Protein AF-A0A061NY50-F1 (afdb_monomer)

Mean predicted aligned error: 10.85 Å

Secondary structure (DSSP, 8-state):
---B-TTT--B---PPPTT-S---S--EEE-TTT--EEE---EEEEEEEETTEEEEEEEEE-TTT--EEEEEEE-HHHHHHHHHHHHHHHHHHHHHHTT-HHHHHHHHHHHHHHHHHHHHHHHHHHHH---

pLDDT: mean 80.45, std 20.04, range [31.42, 95.12]

Structure (mmCIF, N/CA/C/O backbone):
data_AF-A0A061NY50-F1
#
_entry.id   AF-A0A061NY50-F1
#
loop_
_atom_site.group_PDB
_atom_site.id
_atom_site.type_symbol
_atom_site.label_atom_id
_atom_site.label_alt_id
_atom_site.label_comp_id
_atom_site.label_asym_id
_atom_site.label_entity_id
_atom_site.label_seq_id
_atom_site.pdbx_PDB_ins_code
_atom_site.Cartn_x
_atom_site.Cartn_y
_atom_site.Cartn_z
_atom_site.occupancy
_atom_site.B_iso_or_equiv
_atom_site.auth_seq_id
_atom_site.auth_comp_id
_atom_site.auth_asym_id
_atom_site.auth_atom_id
_atom_site.pdbx_PDB_model_num
ATOM 1 N N . MET A 1 1 ? 3.694 -14.531 9.094 1.00 41.47 1 MET A N 1
ATOM 2 C CA . MET A 1 1 ? 2.488 -15.377 8.977 1.00 41.47 1 MET A CA 1
ATOM 3 C C . MET A 1 1 ? 2.518 -16.026 7.610 1.00 41.47 1 MET A C 1
ATOM 5 O O . MET A 1 1 ? 2.544 -15.299 6.626 1.00 41.47 1 MET A O 1
ATOM 9 N N . LYS A 1 2 ? 2.622 -17.355 7.564 1.00 31.42 2 LYS A N 1
ATOM 10 C CA . LYS A 1 2 ? 2.551 -18.136 6.325 1.00 31.42 2 LYS A CA 1
ATOM 11 C C . LYS A 1 2 ? 1.072 -18.379 6.023 1.00 31.42 2 LYS A C 1
ATOM 13 O O . LYS A 1 2 ? 0.339 -18.746 6.937 1.00 31.42 2 LYS A O 1
ATOM 18 N N . PHE A 1 3 ? 0.637 -18.115 4.797 1.00 42.91 3 PHE A N 1
ATOM 19 C CA . PHE A 1 3 ? -0.740 -18.338 4.362 1.00 42.91 3 PHE A CA 1
ATOM 20 C C . PHE A 1 3 ? -0.729 -19.439 3.307 1.00 42.91 3 PHE A C 1
ATOM 22 O O . PHE A 1 3 ? -0.022 -19.329 2.308 1.00 42.91 3 PHE A O 1
ATOM 29 N N . ILE A 1 4 ? -1.477 -20.505 3.579 1.00 36.91 4 ILE A N 1
ATOM 30 C CA . ILE A 1 4 ? -1.606 -21.675 2.714 1.00 36.91 4 ILE A CA 1
ATOM 31 C C . ILE A 1 4 ? -2.989 -21.604 2.078 1.00 36.91 4 ILE A C 1
ATOM 33 O O . ILE A 1 4 ? -3.984 -21.414 2.779 1.00 36.91 4 ILE A O 1
ATOM 37 N N . ASP A 1 5 ? -3.036 -21.727 0.756 1.00 42.59 5 ASP A N 1
ATOM 38 C CA . ASP A 1 5 ? -4.281 -21.732 -0.002 1.00 42.59 5 ASP A CA 1
ATOM 39 C C . ASP A 1 5 ? -5.026 -23.071 0.194 1.00 42.59 5 ASP A C 1
ATOM 41 O O . ASP A 1 5 ? -4.454 -24.131 -0.093 1.00 42.59 5 ASP A O 1
ATOM 45 N N . PRO A 1 6 ? -6.286 -23.071 0.673 1.00 46.41 6 PRO A N 1
ATOM 46 C CA . PRO A 1 6 ? -6.988 -24.299 1.047 1.00 46.41 6 PRO A CA 1
ATOM 47 C C . PRO A 1 6 ? -7.409 -25.165 -0.151 1.00 46.41 6 PRO A C 1
ATOM 49 O O . PRO A 1 6 ? -7.818 -26.304 0.056 1.00 46.41 6 PRO A O 1
ATOM 52 N N . LYS A 1 7 ? -7.307 -24.670 -1.396 1.00 45.09 7 LYS A N 1
ATOM 53 C CA . LYS A 1 7 ? -7.657 -25.439 -2.605 1.00 45.09 7 LYS A CA 1
ATOM 54 C C . LYS A 1 7 ? -6.465 -26.089 -3.303 1.00 45.09 7 LYS A C 1
ATOM 56 O O . LYS A 1 7 ? -6.662 -27.056 -4.030 1.00 45.09 7 LYS A O 1
ATOM 61 N N . SER A 1 8 ? -5.253 -25.562 -3.127 1.00 49.91 8 SER A N 1
ATOM 62 C CA . SER A 1 8 ? -4.084 -25.983 -3.919 1.00 49.91 8 SER A CA 1
ATOM 63 C C . SER A 1 8 ? -2.875 -26.427 -3.096 1.00 49.91 8 SER A C 1
ATOM 65 O O . SER A 1 8 ? -1.945 -26.995 -3.666 1.00 49.91 8 SER A O 1
ATOM 67 N N . GLY A 1 9 ? -2.858 -26.176 -1.779 1.00 38.50 9 GLY A N 1
ATOM 68 C CA . GLY A 1 9 ? -1.738 -26.540 -0.903 1.00 38.50 9 GLY A CA 1
ATOM 69 C C . GLY A 1 9 ? -0.416 -25.833 -1.233 1.00 38.50 9 GLY A C 1
ATOM 70 O O . GLY A 1 9 ? 0.618 -26.191 -0.675 1.00 38.50 9 GLY A O 1
ATOM 71 N N . LYS A 1 10 ? -0.423 -24.842 -2.135 1.00 31.88 10 LYS A N 1
ATO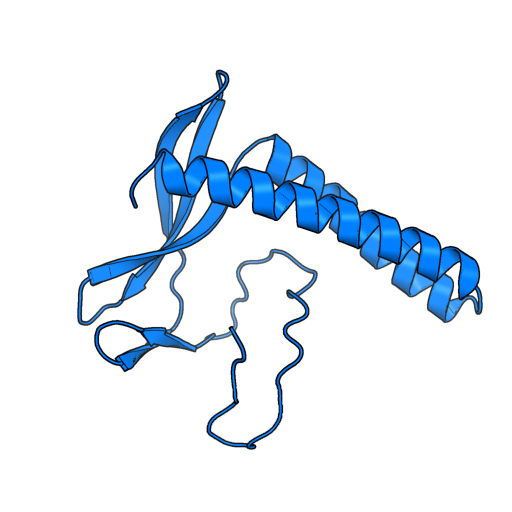M 72 C CA . LYS A 1 10 ? 0.767 -24.081 -2.532 1.00 31.88 10 LYS A CA 1
ATOM 73 C C . LYS A 1 10 ? 0.879 -22.783 -1.733 1.00 31.88 10 LYS A C 1
ATOM 75 O O . LYS A 1 10 ? -0.125 -22.143 -1.419 1.00 31.88 10 LYS A O 1
ATOM 80 N N . GLU A 1 11 ? 2.115 -22.395 -1.418 1.00 37.53 11 GLU A N 1
ATOM 81 C CA . GLU A 1 11 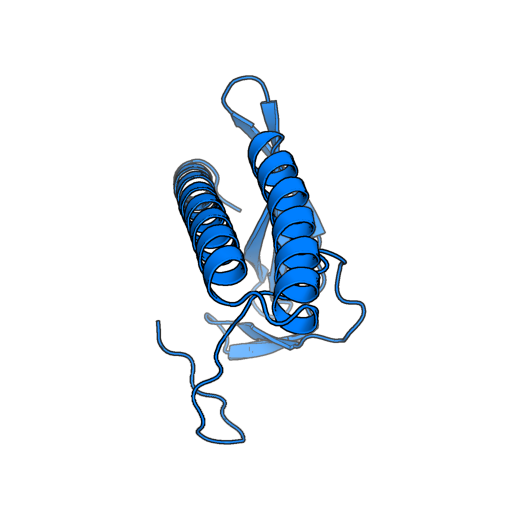? 2.428 -21.065 -0.888 1.00 37.53 11 GLU A CA 1
ATOM 82 C C . GLU A 1 11 ? 2.066 -20.005 -1.932 1.00 37.53 11 GLU A C 1
ATOM 84 O O . GLU A 1 11 ? 2.566 -20.018 -3.058 1.00 37.53 11 GLU A O 1
ATOM 89 N N . VAL A 1 12 ? 1.180 -19.087 -1.554 1.00 43.25 12 VAL A N 1
ATOM 90 C CA . VAL A 1 12 ? 0.809 -17.936 -2.380 1.00 43.25 12 VAL A CA 1
ATOM 91 C C . VAL A 1 12 ? 1.794 -16.813 -2.077 1.00 43.25 12 VAL A C 1
ATOM 93 O O . VAL A 1 12 ? 1.769 -16.228 -0.990 1.00 43.25 12 VAL A O 1
ATOM 96 N N . ASP A 1 13 ? 2.678 -16.513 -3.029 1.00 36.19 13 ASP A N 1
ATOM 97 C CA . ASP A 1 13 ? 3.529 -15.324 -2.982 1.00 36.19 13 ASP A CA 1
ATOM 98 C C . ASP A 1 13 ? 2.624 -14.090 -3.129 1.00 36.19 13 ASP A C 1
ATOM 100 O O . ASP A 1 13 ? 2.203 -13.717 -4.224 1.00 36.19 13 ASP A O 1
ATOM 104 N N . LYS A 1 14 ? 2.233 -13.493 -1.995 1.00 43.44 14 LYS A N 1
ATOM 105 C CA . LYS A 1 14 ? 1.482 -12.232 -1.964 1.00 43.44 14 LYS A CA 1
ATOM 106 C C . LYS A 1 14 ? 2.404 -11.088 -2.383 1.00 43.44 14 LYS A C 1
ATOM 108 O O . LYS A 1 14 ? 2.882 -10.322 -1.544 1.00 43.44 14 LYS A O 1
ATOM 113 N N . HIS A 1 15 ? 2.623 -10.937 -3.682 1.00 40.19 15 HIS A N 1
ATOM 114 C CA . HIS A 1 15 ? 2.942 -9.626 -4.228 1.00 40.19 15 HIS A CA 1
ATOM 115 C C . HIS A 1 15 ? 1.664 -8.772 -4.186 1.00 40.19 15 HIS A C 1
ATOM 117 O O . HIS A 1 15 ? 0.632 -9.208 -4.689 1.00 40.19 15 HIS A O 1
ATOM 123 N N . PRO A 1 16 ? 1.680 -7.591 -3.541 1.00 39.00 16 PRO A N 1
ATOM 124 C CA . PRO A 1 16 ? 0.528 -6.701 -3.556 1.00 39.00 16 PRO A CA 1
ATOM 125 C C . PRO A 1 16 ? 0.268 -6.231 -4.990 1.00 39.00 16 PRO A C 1
ATOM 127 O O . PRO A 1 16 ? 1.197 -5.797 -5.678 1.00 39.00 16 PRO A O 1
ATOM 130 N N . ASP A 1 17 ? -0.992 -6.314 -5.413 1.00 41.22 17 ASP A N 1
ATOM 131 C CA . ASP A 1 17 ? -1.460 -5.852 -6.717 1.00 41.22 17 ASP A CA 1
ATOM 132 C C . ASP A 1 17 ? -0.987 -4.405 -7.004 1.00 41.22 17 ASP A C 1
ATOM 134 O O . ASP A 1 17 ? -1.087 -3.527 -6.133 1.00 41.22 17 ASP A O 1
ATOM 138 N N . PRO A 1 18 ? -0.453 -4.123 -8.209 1.00 42.28 18 PRO A N 1
ATOM 139 C CA . PRO A 1 18 ? 0.279 -2.892 -8.526 1.00 42.28 18 PRO A CA 1
ATOM 140 C C . PRO A 1 18 ? -0.600 -1.643 -8.671 1.00 42.28 18 PRO A C 1
ATOM 142 O O . PRO A 1 18 ? -0.095 -0.519 -8.726 1.00 42.28 18 PRO A O 1
ATOM 145 N N . ASP A 1 19 ? -1.920 -1.795 -8.760 1.00 42.75 19 ASP A N 1
ATOM 146 C CA . ASP A 1 19 ? -2.757 -0.693 -9.221 1.00 42.75 19 ASP A CA 1
ATOM 147 C C . ASP A 1 19 ? -3.314 0.197 -8.126 1.00 42.75 19 ASP A C 1
ATOM 149 O O . ASP A 1 19 ? -3.650 1.351 -8.408 1.00 42.75 19 ASP A O 1
ATOM 153 N N . GLY A 1 20 ? -3.429 -0.288 -6.889 1.00 44.22 20 GLY A N 1
ATOM 154 C CA . GLY A 1 20 ? -4.062 0.498 -5.836 1.00 44.22 20 GLY A CA 1
ATOM 155 C C . GLY A 1 20 ? -5.475 0.992 -6.180 1.00 44.22 20 GLY A C 1
ATOM 156 O O . GLY A 1 20 ? -5.986 1.875 -5.489 1.00 44.22 20 GLY A O 1
ATOM 157 N N . LYS A 1 21 ? -6.067 0.447 -7.250 1.00 33.47 21 LYS A N 1
ATOM 158 C CA . LYS A 1 21 ? -7.485 0.519 -7.549 1.00 33.47 21 LYS A CA 1
ATOM 159 C C . LYS A 1 21 ? -8.196 -0.285 -6.463 1.00 33.47 21 LYS A C 1
ATOM 161 O O . LYS A 1 21 ? -7.659 -1.319 -6.064 1.00 33.47 21 LYS A O 1
ATOM 166 N N . PRO A 1 22 ? -9.390 0.127 -6.016 1.00 35.91 22 PRO A N 1
ATOM 167 C CA . PRO A 1 22 ? -10.319 -0.853 -5.488 1.00 35.91 22 PRO A CA 1
ATOM 168 C C . PRO A 1 22 ? -10.514 -1.874 -6.611 1.00 35.91 22 PRO A C 1
ATOM 170 O O . PRO A 1 22 ? -11.057 -1.559 -7.672 1.00 35.91 22 PRO A O 1
ATOM 173 N N . SER A 1 23 ? -9.929 -3.051 -6.434 1.00 38.28 23 SER A N 1
ATOM 174 C CA . SER A 1 23 ? -10.183 -4.228 -7.240 1.00 38.28 23 SER A CA 1
ATOM 175 C C . SER A 1 23 ? -11.696 -4.432 -7.228 1.00 38.28 23 SER A C 1
ATOM 177 O O . SER A 1 23 ? -12.285 -4.882 -6.255 1.00 38.28 23 SER A O 1
ATOM 179 N N . SER A 1 24 ? -12.358 -4.064 -8.325 1.00 40.41 24 SER A N 1
ATOM 180 C CA . SER A 1 24 ? -13.744 -4.449 -8.614 1.00 40.41 24 SER A CA 1
ATOM 181 C C . SER A 1 24 ? -13.811 -5.925 -9.039 1.00 40.41 24 SER A C 1
ATOM 183 O O . S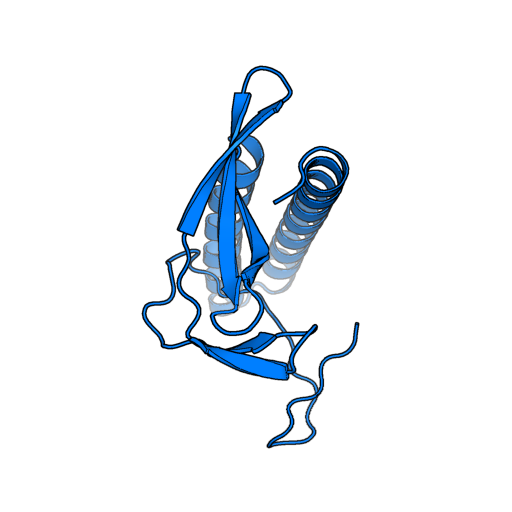ER A 1 24 ? -14.569 -6.302 -9.928 1.00 40.41 24 SER A O 1
ATOM 185 N N . SER A 1 25 ? -12.975 -6.761 -8.436 1.00 43.06 25 SER A N 1
ATOM 186 C CA . SER A 1 25 ? -13.095 -8.208 -8.422 1.00 43.06 25 SER A CA 1
ATOM 187 C C . SER A 1 25 ? -13.618 -8.555 -7.039 1.00 43.06 25 SER A C 1
ATOM 189 O O . SER A 1 25 ? -13.139 -7.988 -6.062 1.00 43.06 25 SER A O 1
ATOM 191 N N . ASN A 1 26 ? -14.616 -9.434 -6.953 1.00 59.22 26 ASN A N 1
ATOM 192 C CA . ASN A 1 26 ? -15.149 -9.959 -5.695 1.00 59.22 26 ASN A CA 1
ATOM 193 C C . ASN A 1 26 ? -14.047 -10.719 -4.932 1.00 59.22 26 ASN A C 1
ATOM 195 O O . ASN A 1 26 ? -14.032 -11.944 -4.913 1.00 59.22 26 ASN A O 1
ATOM 199 N N . GLU A 1 27 ? -13.077 -10.004 -4.365 1.00 76.69 27 GLU A N 1
ATOM 200 C CA . GLU A 1 27 ? -12.062 -10.576 -3.500 1.00 76.69 27 GLU A CA 1
ATOM 201 C C . GLU A 1 27 ? -12.769 -10.985 -2.218 1.00 76.69 27 GLU A C 1
ATOM 203 O O . GLU A 1 27 ? -13.337 -10.159 -1.501 1.00 76.69 27 GLU A O 1
ATOM 208 N N . GLU A 1 28 ? -12.794 -12.286 -1.969 1.00 87.69 28 GLU A N 1
ATOM 209 C CA . GLU A 1 28 ? -13.356 -12.854 -0.759 1.00 87.69 28 GLU A CA 1
ATOM 210 C C . GLU A 1 28 ? -12.260 -13.008 0.291 1.00 87.69 28 GLU A C 1
ATOM 212 O O . GLU A 1 28 ? -11.134 -13.419 0.005 1.00 87.69 28 GLU A O 1
ATOM 217 N N . VAL A 1 29 ? -12.594 -12.679 1.534 1.00 87.31 29 VAL A N 1
ATOM 218 C CA . VAL A 1 29 ? -11.704 -12.835 2.683 1.00 87.31 29 VAL A CA 1
ATOM 219 C C . VAL A 1 29 ? -12.399 -13.612 3.779 1.00 87.31 29 VAL A C 1
ATOM 221 O O . VAL A 1 29 ? -13.603 -13.486 3.990 1.00 87.31 29 VAL A O 1
ATOM 224 N N . THR A 1 30 ? -11.619 -14.400 4.510 1.00 90.75 30 THR A N 1
ATOM 225 C CA . THR A 1 30 ? -12.104 -15.157 5.663 1.00 90.75 30 THR A CA 1
ATOM 226 C C . THR A 1 30 ? -11.800 -14.397 6.945 1.00 90.75 30 THR A C 1
ATOM 228 O O . THR A 1 30 ? -10.655 -14.038 7.223 1.00 90.75 30 THR A O 1
ATOM 231 N N . CYS A 1 31 ? -12.838 -14.156 7.743 1.00 90.06 31 CYS A N 1
ATOM 232 C CA . CYS A 1 31 ? -12.723 -13.533 9.054 1.00 90.06 31 CYS A CA 1
ATOM 233 C C . CYS A 1 31 ? -11.897 -14.409 10.010 1.00 90.06 31 CYS A C 1
ATOM 235 O O . CYS A 1 31 ? -12.263 -15.547 10.275 1.00 90.06 31 CYS A O 1
ATOM 237 N N . ASP A 1 32 ? -10.847 -13.863 10.621 1.00 90.06 32 ASP A N 1
ATOM 238 C CA . ASP A 1 32 ? -10.025 -14.573 11.620 1.00 90.06 32 ASP A CA 1
ATOM 239 C C . ASP A 1 32 ? -10.750 -14.859 12.953 1.00 90.06 32 ASP A C 1
ATOM 241 O O . ASP A 1 32 ? -10.272 -15.655 13.754 1.00 90.06 32 ASP A O 1
ATOM 245 N N . LYS A 1 33 ? -11.885 -14.194 13.214 1.00 89.88 33 LYS A N 1
ATOM 246 C CA . LYS A 1 33 ? -12.646 -14.314 14.470 1.00 89.88 33 LYS A CA 1
ATOM 247 C C . LYS A 1 33 ? -13.804 -15.307 14.378 1.00 89.88 33 LYS A C 1
ATOM 249 O O . LYS A 1 33 ? -14.049 -16.034 15.330 1.00 89.88 33 LYS A O 1
ATOM 254 N N . CYS A 1 34 ? -14.557 -15.283 13.280 1.00 92.62 34 CYS A N 1
ATOM 255 C CA . CYS A 1 34 ? -15.764 -16.105 13.106 1.00 92.62 34 CYS A CA 1
ATOM 256 C C . CYS A 1 34 ? -15.703 -17.025 11.884 1.00 92.62 34 CYS A C 1
ATOM 258 O O . CYS A 1 34 ? -16.688 -17.687 11.579 1.00 92.62 34 CYS A O 1
ATOM 260 N N . PHE A 1 35 ? -14.576 -17.032 11.161 1.00 92.12 35 PHE A N 1
ATOM 261 C CA . PHE A 1 35 ? -14.314 -17.882 9.993 1.00 92.12 35 PHE A CA 1
ATOM 262 C C . PHE A 1 35 ? -15.318 -17.750 8.841 1.00 92.12 35 PHE A C 1
ATOM 264 O O . PHE A 1 35 ? -15.257 -18.506 7.879 1.00 92.12 35 PHE A O 1
ATOM 271 N N . THR A 1 36 ? -16.201 -16.749 8.889 1.00 92.62 36 THR A N 1
ATOM 272 C CA . THR A 1 36 ? -17.090 -16.415 7.778 1.00 92.62 36 THR A CA 1
ATOM 273 C C . THR A 1 36 ? -16.272 -15.834 6.632 1.00 92.62 36 THR A C 1
ATOM 275 O O . THR A 1 36 ? -15.483 -14.906 6.840 1.00 92.62 36 THR A O 1
ATOM 278 N N . THR A 1 37 ? -16.481 -16.366 5.433 1.00 92.81 37 THR A N 1
ATOM 279 C CA . THR A 1 37 ? -15.952 -15.816 4.184 1.00 92.81 37 THR A CA 1
ATOM 280 C C . THR A 1 37 ? -16.925 -14.780 3.635 1.00 92.81 37 THR A C 1
ATOM 282 O O . THR A 1 37 ? -18.134 -15.004 3.624 1.00 92.81 37 THR A O 1
ATOM 285 N N . PHE A 1 38 ? -16.418 -13.621 3.224 1.00 90.44 38 PHE A N 1
ATOM 286 C CA . PHE A 1 38 ? -17.236 -12.532 2.701 1.00 90.44 38 PHE A CA 1
ATOM 287 C C . PHE A 1 38 ? -16.473 -11.712 1.662 1.00 90.44 38 PHE A C 1
ATOM 289 O O . PHE A 1 38 ? -15.250 -11.593 1.725 1.00 90.44 38 PHE A O 1
ATOM 296 N N . ALA A 1 39 ? -17.207 -11.116 0.722 1.00 89.56 39 ALA A N 1
ATOM 297 C CA . ALA A 1 39 ? -16.639 -10.194 -0.254 1.00 89.56 39 ALA A 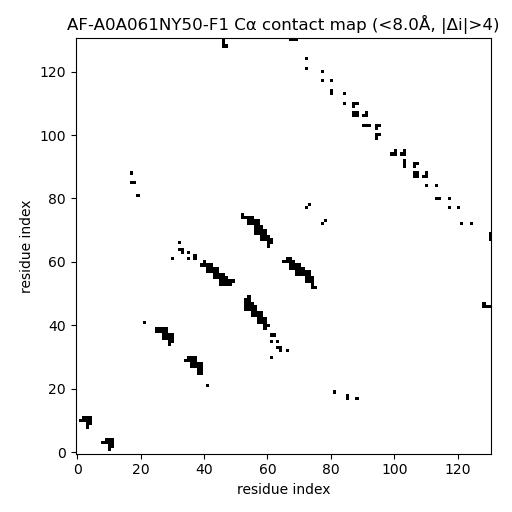CA 1
ATOM 298 C C . ALA A 1 39 ? -16.150 -8.907 0.431 1.00 89.56 39 ALA A C 1
ATOM 300 O O . ALA A 1 39 ? -16.879 -8.298 1.225 1.00 89.56 39 ALA A O 1
ATOM 301 N N . ILE A 1 40 ? -14.936 -8.467 0.099 1.00 87.06 40 ILE A N 1
ATOM 302 C CA . ILE A 1 40 ? -14.380 -7.206 0.587 1.00 87.06 40 ILE A CA 1
ATOM 303 C C . ILE A 1 40 ? -15.250 -6.053 0.082 1.00 87.06 40 ILE A C 1
ATOM 305 O O . ILE A 1 40 ? -15.370 -5.800 -1.115 1.00 87.06 40 ILE A O 1
ATOM 309 N N . ARG A 1 41 ? -15.817 -5.297 1.023 1.00 87.69 41 ARG A N 1
ATOM 310 C CA . ARG A 1 41 ? -16.435 -3.993 0.766 1.00 87.69 41 ARG A CA 1
ATOM 311 C C . ARG A 1 41 ? -15.660 -2.939 1.537 1.00 87.69 41 ARG A C 1
ATOM 313 O O . ARG A 1 41 ? -15.866 -2.772 2.739 1.00 87.69 41 ARG A O 1
ATOM 320 N N . ALA A 1 42 ? -14.734 -2.278 0.848 1.00 86.44 42 ALA A N 1
ATOM 321 C CA . ALA A 1 42 ? -13.915 -1.235 1.445 1.00 86.44 42 ALA A CA 1
ATOM 322 C C . ALA A 1 42 ? -14.782 -0.027 1.827 1.00 86.44 42 ALA A C 1
ATOM 324 O O . ALA A 1 42 ? -15.580 0.472 1.035 1.00 86.44 42 ALA A O 1
ATOM 325 N N . GLN A 1 43 ? -14.604 0.440 3.055 1.00 89.69 43 GLN A N 1
ATOM 326 C CA . GLN A 1 43 ? -15.212 1.640 3.602 1.00 89.69 43 GLN A CA 1
ATOM 327 C C . GLN A 1 43 ? -14.115 2.570 4.093 1.00 89.69 43 GLN A C 1
ATOM 329 O O . GLN A 1 43 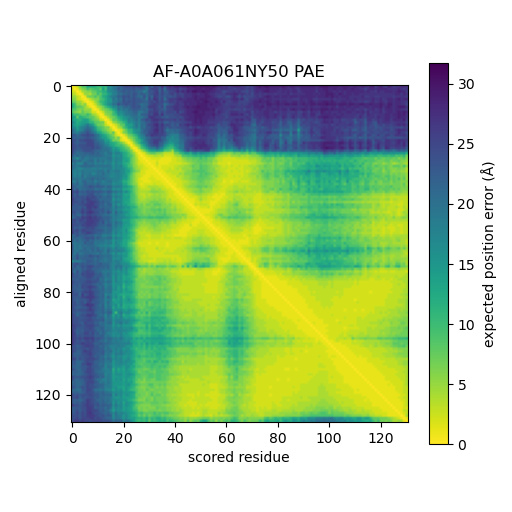? -13.092 2.112 4.595 1.00 89.69 43 GLN A O 1
ATOM 334 N N . THR A 1 44 ? -14.349 3.876 4.021 1.00 91.62 44 THR A N 1
ATOM 335 C CA . THR A 1 44 ? -13.374 4.879 4.460 1.00 91.62 44 THR A CA 1
ATOM 336 C C . THR A 1 44 ? -13.893 5.611 5.686 1.00 91.62 44 THR A C 1
ATOM 338 O O . THR A 1 44 ? -14.999 6.146 5.676 1.00 91.62 44 THR A O 1
ATOM 341 N N . LYS A 1 45 ? -13.080 5.690 6.743 1.00 90.50 45 LYS A N 1
ATOM 342 C CA . LYS A 1 45 ? -13.416 6.417 7.975 1.00 90.50 45 LYS A CA 1
ATOM 343 C C . LYS A 1 45 ? -12.286 7.349 8.389 1.00 90.50 45 LYS A C 1
ATOM 345 O O . LYS A 1 45 ? -11.109 7.008 8.292 1.00 90.50 45 LYS A O 1
ATOM 350 N N . ARG A 1 46 ? -12.645 8.538 8.879 1.00 91.38 46 ARG A N 1
ATOM 351 C CA . ARG A 1 46 ? -11.712 9.432 9.576 1.00 91.38 46 ARG A CA 1
ATOM 352 C C . ARG A 1 46 ? -11.471 8.892 10.983 1.00 91.38 46 ARG A C 1
ATOM 354 O O . ARG A 1 46 ? -12.423 8.691 11.731 1.00 91.38 46 ARG A O 1
ATOM 361 N N . VAL A 1 47 ? -10.207 8.691 11.329 1.00 91.44 47 VAL A N 1
ATOM 362 C CA . VAL A 1 47 ? -9.792 8.067 12.598 1.00 91.44 47 VAL A CA 1
ATOM 363 C C . VAL A 1 47 ? -9.156 9.064 13.565 1.00 91.44 47 VAL A C 1
ATOM 365 O O . VAL A 1 47 ? -9.217 8.858 14.771 1.00 91.44 47 VAL A O 1
ATOM 368 N N . GLY A 1 48 ? -8.608 10.181 13.073 1.00 90.62 48 GLY A N 1
ATOM 369 C CA . GLY A 1 48 ? -8.078 11.224 13.951 1.00 90.62 48 GLY A CA 1
ATOM 370 C C . GLY A 1 48 ? -7.159 12.226 13.263 1.00 90.62 48 GLY A C 1
ATOM 371 O O . GLY A 1 48 ? -7.230 12.422 12.049 1.00 90.62 48 GLY A O 1
ATOM 372 N N . MET A 1 49 ? -6.314 12.875 14.067 1.00 91.94 49 MET A N 1
ATOM 373 C CA . MET A 1 49 ? -5.252 13.788 13.634 1.00 91.94 49 MET A CA 1
ATOM 374 C C . MET A 1 49 ? -3.889 13.231 14.057 1.00 91.94 49 MET A C 1
ATOM 376 O O . MET A 1 49 ? -3.731 12.795 15.197 1.00 91.94 49 MET A O 1
ATOM 380 N N . TYR A 1 50 ? -2.892 13.275 13.175 1.00 87.06 50 TYR A N 1
ATOM 381 C CA . TYR A 1 50 ? -1.528 12.828 13.460 1.00 87.06 50 TYR A CA 1
ATOM 382 C C . TYR A 1 50 ? -0.521 13.681 12.681 1.00 87.06 50 TYR A C 1
ATOM 384 O O . TYR A 1 50 ? -0.694 13.892 11.485 1.00 87.06 50 TYR A O 1
ATOM 392 N N . LYS A 1 51 ? 0.506 14.212 13.365 1.00 86.94 51 LYS A N 1
ATOM 393 C CA . LYS A 1 51 ? 1.511 15.135 12.788 1.00 86.94 51 LYS A CA 1
ATOM 394 C C . LYS A 1 51 ? 0.893 16.302 11.985 1.00 86.94 51 LYS A C 1
ATOM 396 O O . LYS A 1 51 ? 1.392 16.677 10.932 1.00 86.94 51 LYS A O 1
ATOM 401 N N . GLY A 1 52 ? -0.215 16.862 12.479 1.00 88.38 52 GLY A N 1
ATOM 402 C CA . GLY A 1 52 ? -0.923 17.973 11.825 1.00 88.38 52 GLY A CA 1
ATOM 403 C C . GLY A 1 52 ? -1.802 17.573 10.634 1.00 88.38 52 GLY A C 1
ATOM 404 O O . GLY A 1 52 ? -2.404 18.438 10.009 1.00 88.38 52 GLY A O 1
ATOM 405 N N . GLU A 1 53 ? -1.928 16.280 10.334 1.00 90.56 53 GLU A N 1
ATOM 406 C CA . GLU A 1 53 ? -2.721 15.771 9.217 1.00 90.56 53 GLU A CA 1
ATOM 407 C C . GLU A 1 53 ? -3.970 15.013 9.691 1.00 90.56 53 GLU A C 1
ATOM 409 O O . GLU A 1 53 ? -3.934 14.290 10.689 1.00 90.56 53 GLU A O 1
ATOM 414 N N . GLN A 1 54 ? -5.073 15.140 8.941 1.00 90.88 54 GLN A N 1
ATOM 415 C CA . GLN A 1 54 ? -6.248 14.282 9.100 1.00 90.88 54 GLN A CA 1
ATOM 416 C C . GLN A 1 54 ? -5.961 12.868 8.599 1.00 90.88 54 GLN A C 1
ATOM 418 O O . GLN A 1 54 ? -5.752 12.651 7.408 1.00 90.88 54 GLN A O 1
ATOM 423 N N . ILE A 1 55 ? -6.055 11.894 9.496 1.00 92.31 55 ILE A N 1
ATOM 424 C CA . ILE A 1 55 ? -5.853 10.489 9.163 1.00 92.31 55 ILE A CA 1
ATOM 425 C C . ILE A 1 55 ? -7.189 9.857 8.808 1.00 92.31 55 ILE A C 1
ATOM 427 O O . ILE A 1 55 ? -8.176 9.962 9.551 1.00 92.31 55 ILE A O 1
ATOM 431 N N . LYS A 1 56 ? -7.205 9.180 7.663 1.00 92.31 56 LYS A N 1
ATOM 432 C CA . LYS A 1 56 ? -8.300 8.313 7.235 1.00 92.31 56 LYS A CA 1
ATOM 433 C C . LYS A 1 56 ? -7.780 6.884 7.114 1.00 92.31 56 LYS A C 1
ATOM 435 O O . LYS A 1 56 ? -6.595 6.671 6.871 1.00 92.31 56 LYS A O 1
ATOM 440 N N . ALA A 1 57 ? -8.663 5.916 7.280 1.00 90.81 57 ALA A N 1
ATOM 441 C CA . ALA A 1 57 ? -8.363 4.515 7.050 1.00 90.81 57 ALA A CA 1
ATOM 442 C C . ALA A 1 57 ? -9.443 3.906 6.161 1.00 90.81 57 ALA A C 1
ATOM 444 O O . ALA A 1 57 ? -10.633 4.156 6.375 1.00 90.81 57 ALA A O 1
ATOM 445 N N . GLU A 1 58 ? -9.017 3.120 5.179 1.00 91.19 58 GLU A N 1
ATOM 446 C CA . GLU A 1 58 ? -9.884 2.173 4.497 1.00 91.19 58 GLU A CA 1
ATOM 447 C C . GLU A 1 58 ? -9.862 0.855 5.260 1.00 91.19 58 GLU A C 1
ATOM 449 O O . GLU A 1 58 ? -8.804 0.324 5.621 1.00 91.19 58 GLU A O 1
ATOM 454 N N . TYR A 1 59 ? -11.050 0.339 5.521 1.00 90.44 59 TYR A N 1
ATOM 455 C CA . TYR A 1 59 ? -11.263 -0.887 6.260 1.00 90.44 59 TYR A CA 1
ATOM 456 C C . TYR A 1 59 ? -12.387 -1.683 5.618 1.00 90.44 59 TYR A C 1
ATOM 458 O O . TYR A 1 59 ? -13.225 -1.142 4.900 1.00 90.44 59 TYR A O 1
ATOM 466 N N . PHE A 1 60 ? -12.412 -2.974 5.895 1.00 90.44 60 PHE A N 1
ATOM 467 C CA . PHE A 1 60 ? -13.565 -3.818 5.619 1.00 90.44 60 PHE A CA 1
ATOM 468 C C . PHE A 1 60 ? -14.094 -4.377 6.936 1.00 90.44 60 PHE A C 1
ATOM 470 O O . PHE A 1 60 ? -13.353 -4.531 7.911 1.00 90.44 60 PHE A O 1
ATOM 477 N N . GLU A 1 61 ? -15.393 -4.638 6.978 1.00 91.25 61 GLU A N 1
ATOM 478 C CA . GLU A 1 61 ? -16.091 -5.108 8.170 1.00 91.25 61 GLU A CA 1
ATOM 479 C C . GLU A 1 61 ? -16.677 -6.491 7.895 1.00 91.25 61 GLU A C 1
ATOM 481 O O . GLU A 1 61 ? -17.304 -6.709 6.858 1.00 91.25 61 GLU A O 1
ATOM 486 N N . CYS A 1 62 ? -16.439 -7.437 8.804 1.00 90.12 62 CYS A N 1
ATOM 487 C CA . CYS A 1 62 ? -17.038 -8.761 8.703 1.00 90.12 62 CYS A CA 1
ATOM 488 C C . CYS A 1 62 ? -18.554 -8.663 8.946 1.00 90.12 62 CYS A C 1
ATOM 490 O O . CYS A 1 62 ? -18.944 -8.217 10.026 1.00 90.12 62 CYS A O 1
ATOM 492 N N . PRO A 1 63 ? -19.409 -9.147 8.028 1.00 92.56 63 PRO A N 1
ATOM 493 C CA . PRO A 1 63 ? -20.861 -9.032 8.168 1.00 92.56 63 PRO A CA 1
ATOM 494 C C . PRO A 1 63 ? -21.442 -9.915 9.283 1.00 92.56 63 PRO A C 1
ATOM 496 O O . PRO A 1 63 ? -22.565 -9.688 9.713 1.00 92.56 63 PRO A O 1
ATOM 499 N N . SER A 1 64 ? -20.700 -10.927 9.748 1.00 92.56 64 SER A N 1
ATOM 500 C CA . SER A 1 64 ? -21.160 -11.841 10.801 1.00 92.56 64 SER A CA 1
ATOM 501 C C . SER A 1 64 ? -20.816 -11.338 12.207 1.00 92.56 64 SER A C 1
ATOM 503 O O . SER A 1 64 ? -21.670 -11.316 13.087 1.00 92.56 64 SER A O 1
ATOM 505 N N . CYS A 1 65 ? -19.568 -10.911 12.439 1.00 91.75 65 CYS A N 1
ATOM 506 C CA . CYS A 1 65 ? -19.088 -10.552 13.781 1.00 91.75 65 CYS A CA 1
ATOM 507 C C . CYS A 1 65 ? -18.763 -9.063 13.963 1.00 91.75 65 CYS A C 1
ATOM 509 O O . CYS A 1 65 ? -18.246 -8.685 15.018 1.00 91.75 65 CYS A O 1
ATOM 511 N N . MET A 1 66 ? -19.008 -8.243 12.933 1.00 90.88 66 MET A N 1
ATOM 512 C CA . MET A 1 66 ? -18.798 -6.788 12.897 1.00 90.88 66 MET A CA 1
ATOM 513 C C . MET A 1 66 ? -17.358 -6.338 13.193 1.00 90.88 66 MET A C 1
ATOM 515 O O . MET A 1 66 ? -17.095 -5.165 13.454 1.00 90.88 66 MET A O 1
ATOM 519 N N . LYS A 1 67 ? -16.386 -7.262 13.159 1.00 88.31 67 LYS A N 1
ATOM 520 C CA . LYS A 1 67 ? -14.969 -6.928 13.337 1.00 88.31 67 LYS A CA 1
ATOM 521 C C . LYS A 1 67 ? -14.472 -6.158 12.116 1.00 88.31 67 LYS A C 1
ATOM 523 O O . LYS A 1 67 ? -14.665 -6.599 10.981 1.00 88.31 67 LYS A O 1
ATOM 528 N N . ARG A 1 68 ? -13.798 -5.037 12.369 1.00 89.00 68 ARG A N 1
ATOM 529 C CA . ARG A 1 68 ? -13.179 -4.189 11.348 1.00 89.00 68 ARG A CA 1
ATOM 530 C C . ARG A 1 68 ? -11.721 -4.555 11.143 1.00 89.00 68 ARG A C 1
ATOM 532 O O . ARG A 1 68 ? -10.990 -4.818 12.097 1.00 89.00 68 ARG A O 1
ATOM 539 N N . TYR A 1 69 ? -11.298 -4.521 9.889 1.00 83.25 69 TYR A N 1
ATOM 540 C CA . TYR A 1 69 ? -9.935 -4.815 9.480 1.00 83.25 69 TYR A CA 1
ATOM 541 C C . TYR A 1 69 ? -9.377 -3.625 8.701 1.00 83.25 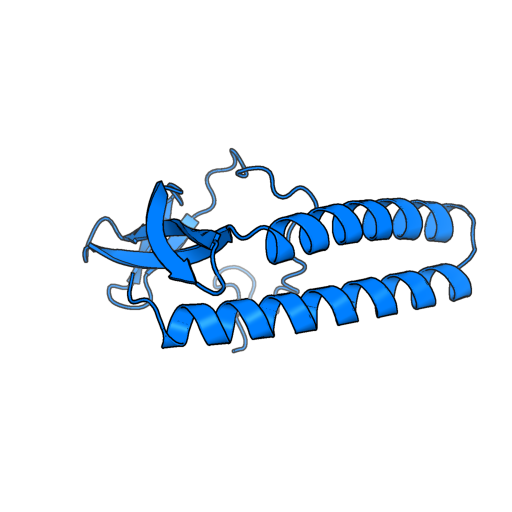69 TYR A C 1
ATOM 543 O O . TYR A 1 69 ? -9.856 -3.365 7.594 1.00 83.25 69 TYR A O 1
ATOM 551 N N . PRO A 1 70 ? -8.380 -2.892 9.239 1.00 78.62 70 PRO A N 1
ATOM 552 C CA . PRO A 1 70 ? -7.645 -1.912 8.450 1.00 78.62 70 PRO A CA 1
ATOM 553 C C . PRO A 1 70 ? -6.992 -2.598 7.256 1.00 78.62 70 PRO A C 1
ATOM 555 O O . PRO A 1 70 ? -6.196 -3.521 7.440 1.00 78.62 70 PRO A O 1
ATOM 558 N N . TYR A 1 71 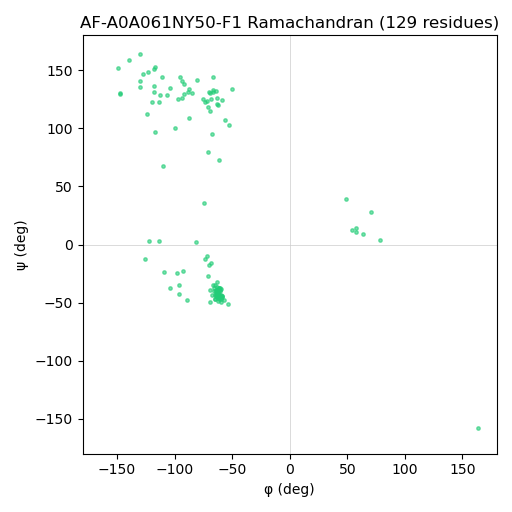? -7.279 -2.101 6.058 1.00 77.94 71 TYR A N 1
ATOM 559 C CA . TYR A 1 71 ? -6.587 -2.511 4.841 1.00 77.94 71 TYR A CA 1
ATOM 560 C C . TYR A 1 71 ? -5.584 -1.451 4.377 1.00 77.94 71 TYR A C 1
ATOM 562 O O . TYR A 1 71 ? -4.489 -1.783 3.928 1.00 77.94 71 TYR A O 1
ATOM 570 N N . LEU A 1 72 ? -5.920 -0.167 4.529 1.00 85.12 72 LEU A N 1
ATOM 571 C CA . LEU A 1 72 ? -5.083 0.925 4.042 1.00 85.12 72 LEU A CA 1
ATOM 572 C C . LEU A 1 72 ? -5.193 2.152 4.950 1.00 85.12 72 LEU A C 1
ATOM 574 O O . LEU A 1 72 ? -6.287 2.634 5.225 1.00 85.12 72 LEU A O 1
ATOM 578 N N . TRP A 1 73 ? -4.057 2.713 5.361 1.00 88.50 73 TRP A N 1
ATOM 579 C CA . TRP A 1 73 ? -4.024 4.023 6.016 1.00 88.50 73 TRP A CA 1
ATOM 580 C C . TRP A 1 73 ? -3.779 5.104 4.971 1.00 88.50 73 TRP A C 1
ATOM 582 O O . TRP A 1 73 ? -2.823 5.034 4.202 1.00 88.50 73 TRP A O 1
ATOM 592 N N . LEU A 1 74 ? -4.652 6.105 4.938 1.00 88.44 74 LEU A N 1
ATOM 593 C CA . LEU A 1 74 ? -4.613 7.209 3.991 1.00 88.44 74 LEU A CA 1
ATOM 594 C C . LEU A 1 74 ? -3.984 8.426 4.667 1.00 88.44 74 LEU A C 1
ATOM 596 O O . LEU A 1 74 ? -4.638 9.146 5.425 1.00 88.44 74 LEU A O 1
ATOM 600 N N . THR A 1 75 ? -2.705 8.634 4.366 1.00 91.19 75 THR A N 1
ATOM 601 C CA . THR A 1 75 ? -1.904 9.794 4.777 1.00 91.19 75 THR A CA 1
ATOM 602 C C . THR A 1 75 ? -1.177 10.392 3.573 1.00 91.19 75 THR A C 1
ATOM 604 O O . THR A 1 75 ? -1.009 9.741 2.538 1.00 91.19 75 THR A O 1
ATOM 607 N N . ASN A 1 76 ? -0.682 11.621 3.685 1.00 90.44 76 ASN A N 1
ATOM 608 C CA . ASN A 1 76 ? 0.096 12.269 2.638 1.00 90.44 76 ASN A CA 1
ATOM 609 C C . ASN A 1 76 ? 1.358 11.469 2.320 1.00 90.44 76 ASN A C 1
ATOM 611 O O . ASN A 1 76 ? 1.752 11.368 1.157 1.00 90.44 76 ASN A O 1
ATOM 615 N N . GLU A 1 77 ? 1.992 10.903 3.344 1.00 90.62 77 GLU A N 1
ATOM 616 C CA . GLU A 1 77 ? 3.208 10.113 3.198 1.00 90.62 77 GLU A CA 1
ATOM 617 C C . GLU A 1 77 ? 2.939 8.778 2.499 1.00 90.62 77 GLU A C 1
ATOM 619 O O . GLU A 1 77 ? 3.589 8.472 1.499 1.00 90.62 77 GLU A O 1
ATOM 624 N N . THR A 1 78 ? 1.930 8.024 2.943 1.00 89.25 78 THR A N 1
ATOM 625 C CA . THR A 1 78 ? 1.531 6.764 2.292 1.00 89.25 78 THR A CA 1
ATOM 626 C C . THR A 1 78 ? 1.071 7.000 0.853 1.00 89.25 78 THR A C 1
ATOM 628 O O . THR A 1 78 ? 1.446 6.240 -0.040 1.00 89.25 78 THR A O 1
ATOM 631 N N . ARG A 1 79 ? 0.360 8.103 0.576 1.00 89.62 79 ARG A N 1
ATOM 632 C CA . ARG A 1 79 ? 0.001 8.521 -0.788 1.00 89.62 79 ARG A CA 1
ATOM 633 C C . ARG A 1 79 ? 1.236 8.765 -1.660 1.00 89.62 79 ARG A C 1
ATOM 635 O O . ARG A 1 79 ? 1.293 8.266 -2.782 1.00 89.62 79 ARG A O 1
ATOM 642 N N . LYS A 1 80 ? 2.233 9.501 -1.153 1.00 92.50 80 LYS A N 1
ATOM 643 C CA . LYS A 1 80 ? 3.496 9.761 -1.869 1.00 92.50 80 LYS A CA 1
ATOM 644 C C . LYS A 1 80 ? 4.273 8.469 -2.131 1.00 92.50 80 LYS A C 1
ATOM 646 O O . LYS A 1 80 ? 4.768 8.279 -3.237 1.00 92.50 80 LYS A O 1
ATOM 651 N N . LEU A 1 81 ? 4.362 7.579 -1.141 1.00 92.31 81 LEU A N 1
ATOM 652 C CA . LEU A 1 81 ? 5.041 6.287 -1.283 1.00 92.31 81 LEU A CA 1
ATOM 653 C C . LEU A 1 81 ? 4.365 5.406 -2.338 1.00 92.31 81 LEU A C 1
ATOM 655 O O . LEU A 1 81 ? 5.055 4.831 -3.173 1.00 92.31 81 LEU A O 1
ATOM 659 N N . ARG A 1 82 ? 3.027 5.350 -2.361 1.00 90.31 82 ARG A N 1
ATOM 660 C CA . ARG A 1 82 ? 2.275 4.600 -3.382 1.00 90.31 82 ARG A CA 1
ATOM 661 C C . ARG A 1 82 ? 2.508 5.145 -4.789 1.00 90.31 82 ARG A C 1
ATOM 663 O O . ARG A 1 82 ? 2.739 4.358 -5.701 1.00 90.31 82 ARG A O 1
ATOM 670 N N . ALA A 1 83 ? 2.497 6.468 -4.959 1.00 91.75 83 ALA A N 1
ATOM 671 C CA . ALA A 1 83 ? 2.789 7.095 -6.248 1.00 91.75 83 ALA A CA 1
ATOM 672 C C . ALA A 1 83 ? 4.200 6.733 -6.744 1.00 91.75 83 ALA A C 1
ATOM 674 O O . ALA A 1 83 ? 4.344 6.218 -7.851 1.00 91.75 83 ALA A O 1
ATOM 675 N N . LYS A 1 84 ? 5.215 6.884 -5.882 1.00 93.25 84 LYS A N 1
ATOM 676 C CA . LYS A 1 84 ? 6.598 6.489 -6.192 1.00 93.25 84 LYS A CA 1
ATOM 677 C C . LYS A 1 84 ? 6.715 5.003 -6.520 1.00 93.25 84 LYS A C 1
ATOM 679 O O . LYS A 1 84 ? 7.368 4.636 -7.487 1.00 93.25 84 LYS A O 1
ATOM 684 N N . ASN A 1 85 ? 6.065 4.135 -5.750 1.00 93.44 85 ASN A N 1
ATOM 685 C CA . ASN A 1 85 ? 6.089 2.697 -6.005 1.00 93.44 85 ASN A CA 1
ATOM 686 C C . ASN A 1 85 ? 5.446 2.329 -7.345 1.00 93.44 85 ASN A C 1
ATOM 688 O O . ASN A 1 85 ? 5.962 1.452 -8.031 1.00 93.44 85 ASN A O 1
ATOM 692 N N . LYS A 1 86 ? 4.380 3.028 -7.752 1.00 92.06 86 LYS A N 1
ATOM 693 C CA . LYS A 1 86 ? 3.763 2.844 -9.070 1.00 92.06 86 LYS A CA 1
ATOM 694 C C . LYS A 1 86 ? 4.715 3.232 -10.204 1.00 92.06 86 LYS A C 1
ATOM 696 O O . LYS A 1 86 ? 4.774 2.544 -11.220 1.00 92.06 86 LYS A O 1
ATOM 701 N N . GLU A 1 87 ? 5.470 4.314 -10.039 1.00 94.00 87 GLU A N 1
ATOM 702 C CA . GLU A 1 87 ? 6.505 4.725 -10.997 1.00 94.00 87 GLU A CA 1
ATOM 703 C C . GLU A 1 87 ? 7.644 3.702 -11.067 1.00 94.00 87 GLU A C 1
ATOM 705 O O . GLU A 1 87 ? 8.002 3.258 -12.158 1.00 94.00 87 GLU A O 1
ATOM 710 N N . ILE A 1 88 ? 8.144 3.259 -9.911 1.00 92.19 88 ILE A N 1
ATOM 711 C CA . ILE A 1 88 ? 9.204 2.247 -9.809 1.00 92.19 88 ILE A CA 1
ATOM 712 C C . ILE A 1 88 ? 8.775 0.934 -10.471 1.00 92.19 88 ILE A C 1
ATOM 714 O O . ILE A 1 88 ? 9.551 0.352 -11.218 1.00 92.19 88 ILE A O 1
ATOM 718 N N . GLN A 1 89 ? 7.540 0.471 -10.261 1.00 90.06 89 GLN A N 1
ATOM 719 C CA . GLN A 1 89 ? 7.035 -0.751 -10.900 1.00 90.06 89 GLN A CA 1
ATOM 720 C C . GLN A 1 89 ? 6.965 -0.632 -12.427 1.00 90.06 89 GLN A C 1
ATOM 722 O O . GLN A 1 89 ? 7.339 -1.570 -13.135 1.00 90.06 89 GLN A O 1
ATOM 727 N N . LYS A 1 90 ? 6.524 0.520 -12.951 1.00 92.12 90 LYS A N 1
ATOM 728 C CA . LYS A 1 90 ? 6.529 0.778 -14.400 1.00 92.12 90 LYS A CA 1
ATOM 729 C C . LYS A 1 90 ? 7.948 0.741 -14.960 1.00 92.12 90 LYS A C 1
ATOM 731 O O . LYS A 1 90 ? 8.184 0.088 -15.976 1.00 92.12 90 LYS A O 1
ATOM 736 N N . LEU A 1 91 ? 8.881 1.414 -14.287 1.00 93.06 91 LEU A N 1
ATOM 737 C CA . LEU A 1 91 ? 10.282 1.462 -14.692 1.00 93.06 91 LEU A CA 1
ATOM 738 C C . LEU A 1 91 ? 10.929 0.075 -14.621 1.00 93.06 91 LEU A C 1
ATOM 740 O O . LEU A 1 91 ? 11.575 -0.346 -15.574 1.00 93.06 91 LEU A O 1
ATOM 744 N N . TYR A 1 92 ? 10.680 -0.668 -13.545 1.00 89.31 92 TYR A N 1
ATOM 745 C CA . TYR A 1 92 ? 11.124 -2.048 -13.376 1.00 89.31 92 TYR A CA 1
ATOM 746 C C . TYR A 1 92 ? 10.677 -2.925 -14.552 1.00 89.31 92 TYR A C 1
ATOM 748 O O . TYR A 1 92 ? 11.504 -3.571 -15.192 1.00 89.31 92 TYR A O 1
ATOM 756 N N . GLY A 1 93 ? 9.385 -2.894 -14.899 1.00 87.81 93 GLY A N 1
ATOM 757 C CA . GLY A 1 93 ? 8.855 -3.646 -16.037 1.00 87.81 93 GLY A CA 1
ATOM 758 C C . GLY A 1 93 ? 9.480 -3.239 -17.376 1.00 87.81 93 GLY A C 1
ATOM 759 O O . GLY A 1 93 ? 9.736 -4.099 -18.218 1.00 87.81 93 GLY A O 1
ATOM 760 N N . ALA A 1 94 ? 9.763 -1.948 -17.571 1.00 93.25 94 ALA A N 1
ATOM 761 C CA . ALA A 1 94 ? 10.444 -1.454 -18.766 1.00 93.25 94 ALA A CA 1
ATOM 762 C C . ALA A 1 94 ? 11.905 -1.935 -18.846 1.00 93.25 94 ALA A C 1
ATOM 764 O O . ALA A 1 94 ? 12.336 -2.394 -19.901 1.00 93.25 94 ALA A O 1
ATOM 765 N N . LEU A 1 95 ? 12.647 -1.896 -17.735 1.00 93.19 95 LEU A N 1
ATOM 766 C CA . LEU A 1 95 ? 14.046 -2.329 -17.664 1.00 93.19 95 LEU A CA 1
ATOM 767 C C . LEU A 1 95 ? 14.205 -3.833 -17.908 1.00 93.19 95 LEU A C 1
ATOM 769 O O . LEU A 1 95 ? 15.113 -4.242 -18.630 1.00 93.19 95 LEU A O 1
ATOM 773 N N . ILE A 1 96 ? 13.297 -4.653 -17.370 1.00 91.88 96 ILE A N 1
ATOM 774 C CA . ILE A 1 96 ? 13.276 -6.096 -17.645 1.00 91.88 96 ILE A CA 1
ATOM 775 C C . ILE A 1 96 ? 13.050 -6.359 -19.139 1.00 91.88 96 ILE A C 1
ATOM 777 O O . ILE A 1 96 ? 13.797 -7.129 -19.740 1.00 91.88 96 ILE A O 1
ATOM 781 N N . LYS A 1 97 ? 12.082 -5.674 -19.765 1.00 93.94 97 LYS A N 1
ATOM 782 C CA . LYS A 1 97 ? 11.827 -5.791 -21.214 1.00 93.94 97 LYS A CA 1
ATOM 783 C C . LYS A 1 97 ? 13.008 -5.318 -22.066 1.00 93.94 97 LYS A C 1
ATOM 785 O O . LYS A 1 97 ? 13.231 -5.863 -23.138 1.00 93.94 97 LYS A O 1
ATOM 790 N N . ALA A 1 98 ? 13.760 -4.332 -21.585 1.00 94.81 98 ALA A N 1
ATOM 791 C CA . ALA A 1 98 ? 14.949 -3.805 -22.247 1.00 94.81 98 ALA A CA 1
ATOM 792 C C . ALA A 1 98 ? 16.219 -4.651 -22.016 1.00 94.81 98 ALA A C 1
ATOM 794 O O . ALA A 1 98 ? 17.292 -4.249 -22.457 1.00 94.81 98 ALA A O 1
ATOM 795 N N . GLY A 1 99 ? 16.136 -5.784 -21.304 1.00 94.69 99 GLY A N 1
ATOM 796 C CA . GLY A 1 99 ? 17.298 -6.633 -21.028 1.00 94.69 99 GLY A CA 1
ATOM 797 C C . GLY A 1 99 ? 18.300 -6.015 -20.046 1.00 94.69 99 GLY A C 1
ATOM 798 O O . GLY A 1 99 ? 19.485 -6.333 -20.102 1.00 94.69 99 GLY A O 1
ATOM 799 N N . LYS A 1 100 ? 17.841 -5.139 -19.139 1.00 95.12 100 LYS A N 1
ATOM 800 C CA . LYS A 1 100 ? 18.661 -4.425 -18.142 1.00 95.12 100 LYS A CA 1
ATOM 801 C C . LYS A 1 100 ? 18.394 -4.920 -16.707 1.00 95.12 100 LYS A C 1
ATOM 803 O O . LYS A 1 100 ? 17.850 -4.178 -15.883 1.00 95.12 100 LYS A O 1
ATOM 808 N N . PRO A 1 101 ? 18.756 -6.171 -16.362 1.00 91.38 101 PRO A N 1
ATOM 809 C CA . PRO A 1 101 ? 18.397 -6.777 -15.077 1.00 91.38 101 PRO A CA 1
ATOM 810 C C . PRO A 1 101 ? 19.068 -6.103 -13.872 1.00 91.38 101 PRO A C 1
ATOM 812 O O . PRO A 1 101 ? 18.442 -5.987 -12.821 1.00 91.38 101 PRO A O 1
ATOM 815 N N . SER A 1 102 ? 20.305 -5.618 -14.009 1.00 92.56 102 SER A N 1
ATOM 816 C CA . SER A 1 102 ? 21.025 -4.951 -12.914 1.00 92.56 102 SER A CA 1
ATOM 817 C C . SER A 1 102 ? 20.356 -3.638 -12.500 1.00 92.56 102 SER A C 1
ATOM 819 O O . SER A 1 102 ? 20.149 -3.396 -11.313 1.00 92.56 102 SER A O 1
ATOM 821 N N . GLU A 1 103 ? 19.938 -2.823 -13.473 1.00 93.75 103 GLU A N 1
ATOM 822 C CA . GLU A 1 103 ? 19.174 -1.594 -13.220 1.00 93.75 103 GLU A CA 1
ATOM 823 C C . GLU A 1 103 ? 17.806 -1.932 -12.597 1.00 93.75 103 GLU A C 1
ATOM 825 O O . GLU A 1 103 ? 17.385 -1.309 -11.622 1.00 93.75 103 GLU A O 1
ATOM 830 N N . ALA A 1 104 ? 17.141 -2.985 -13.088 1.00 91.69 104 ALA A N 1
ATOM 831 C CA . ALA A 1 104 ? 15.873 -3.447 -12.528 1.00 91.69 104 ALA A CA 1
ATOM 832 C C . ALA A 1 104 ? 16.010 -3.894 -11.056 1.00 91.69 104 ALA A C 1
ATOM 834 O O . ALA A 1 104 ? 15.136 -3.614 -10.235 1.00 91.69 104 ALA A O 1
ATOM 835 N N . LEU A 1 105 ? 17.114 -4.543 -10.673 1.00 92.38 105 LEU A N 1
ATOM 836 C CA . LEU A 1 105 ? 17.377 -4.914 -9.277 1.00 92.38 105 LEU A CA 1
ATOM 837 C C . LEU A 1 105 ? 17.501 -3.690 -8.358 1.00 92.38 105 LEU A C 1
ATOM 839 O O . LEU A 1 105 ? 16.984 -3.720 -7.239 1.00 92.38 105 LEU A O 1
ATOM 843 N N . MET A 1 106 ? 18.1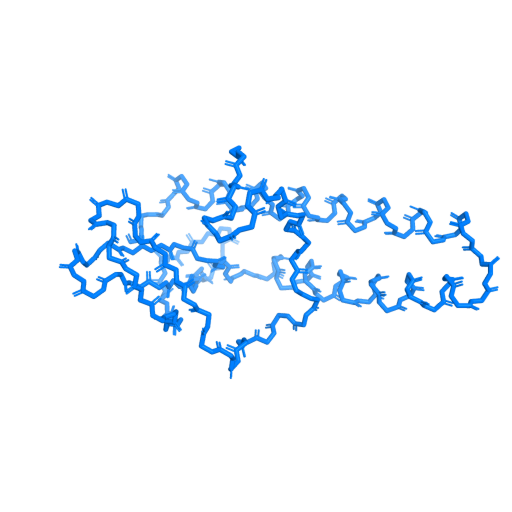18 -2.604 -8.830 1.00 93.75 106 MET A N 1
ATOM 844 C CA . MET A 1 106 ? 18.201 -1.354 -8.066 1.00 93.75 106 MET A CA 1
ATOM 845 C C . MET A 1 106 ? 16.815 -0.743 -7.837 1.00 93.75 106 MET A C 1
ATOM 847 O O . MET A 1 106 ? 16.491 -0.331 -6.722 1.00 93.75 106 MET A O 1
ATOM 851 N N . GLU A 1 107 ? 15.962 -0.739 -8.862 1.00 92.75 107 GLU A N 1
ATOM 852 C CA . GLU A 1 107 ? 14.579 -0.271 -8.737 1.00 92.75 107 GLU A CA 1
ATOM 853 C C . GLU A 1 107 ? 13.761 -1.153 -7.781 1.00 92.75 107 GLU A C 1
ATOM 855 O O . GLU A 1 107 ? 13.036 -0.646 -6.922 1.00 92.75 107 GLU A O 1
ATOM 860 N N . LYS A 1 108 ? 13.961 -2.477 -7.818 1.00 90.94 108 LYS A N 1
ATOM 861 C CA . LYS A 1 108 ? 13.354 -3.404 -6.850 1.00 90.94 108 LYS A CA 1
ATOM 862 C C . LYS A 1 108 ? 13.791 -3.106 -5.411 1.00 90.94 108 LYS A C 1
ATOM 864 O O . LYS A 1 108 ? 12.966 -3.155 -4.498 1.00 90.94 108 LYS A O 1
ATOM 869 N N . ALA A 1 109 ? 15.059 -2.760 -5.188 1.00 92.75 109 ALA A N 1
ATOM 870 C CA . ALA A 1 109 ? 15.546 -2.378 -3.863 1.00 92.75 109 ALA A CA 1
ATOM 871 C C . ALA A 1 109 ? 14.860 -1.098 -3.346 1.00 92.75 109 ALA A C 1
ATOM 873 O O . ALA A 1 109 ? 14.402 -1.069 -2.201 1.00 92.75 109 ALA A O 1
ATOM 874 N N . LYS A 1 110 ? 14.696 -0.077 -4.201 1.00 93.44 110 LYS A N 1
ATOM 875 C CA . LYS A 1 110 ? 13.956 1.155 -3.862 1.00 93.44 110 LYS A CA 1
ATOM 876 C C . LYS A 1 110 ? 12.493 0.868 -3.520 1.00 93.44 110 LYS A C 1
ATOM 878 O O . LYS A 1 110 ? 11.973 1.399 -2.537 1.00 93.44 110 LYS A O 1
ATOM 883 N N . PHE A 1 111 ? 11.835 -0.001 -4.291 1.00 92.38 111 PHE A N 1
ATOM 884 C CA . PHE A 1 111 ? 10.470 -0.446 -4.001 1.00 92.38 111 PHE A CA 1
ATOM 885 C C . PHE A 1 111 ? 10.370 -1.077 -2.605 1.00 92.38 111 PHE A C 1
ATOM 887 O O . PHE A 1 111 ? 9.506 -0.704 -1.809 1.00 92.38 111 PHE A O 1
ATOM 894 N N . ASN A 1 112 ? 11.289 -1.990 -2.278 1.00 92.00 112 ASN A N 1
ATOM 895 C CA . ASN A 1 112 ? 11.320 -2.663 -0.980 1.00 92.00 112 ASN A CA 1
ATOM 896 C C . ASN A 1 112 ? 11.533 -1.679 0.178 1.00 92.00 112 ASN A C 1
ATOM 898 O O . ASN A 1 112 ? 10.848 -1.782 1.196 1.00 92.00 112 ASN A O 1
ATOM 902 N N . GLN A 1 113 ? 12.415 -0.693 0.010 1.00 94.31 113 GLN A N 1
ATOM 903 C CA . GLN A 1 113 ? 12.643 0.350 1.012 1.00 94.31 113 GLN A CA 1
ATOM 904 C C . GLN A 1 113 ? 11.375 1.181 1.268 1.00 94.31 113 GLN A C 1
ATOM 906 O O . GLN A 1 113 ? 10.997 1.416 2.418 1.00 94.31 113 GLN A O 1
ATOM 911 N N . ASN A 1 114 ? 10.666 1.579 0.208 1.00 92.44 114 ASN A N 1
ATOM 912 C CA . ASN A 1 114 ? 9.396 2.294 0.338 1.00 92.44 114 ASN A CA 1
ATOM 913 C C . ASN A 1 114 ? 8.321 1.436 1.025 1.00 92.44 114 ASN A C 1
ATOM 915 O O . ASN A 1 114 ? 7.555 1.949 1.842 1.00 92.44 114 ASN A O 1
ATOM 919 N N . MET A 1 115 ? 8.269 0.134 0.725 1.00 92.56 115 MET A N 1
ATOM 920 C CA . MET A 1 115 ? 7.348 -0.805 1.376 1.00 92.56 115 MET A CA 1
ATOM 921 C C . MET A 1 115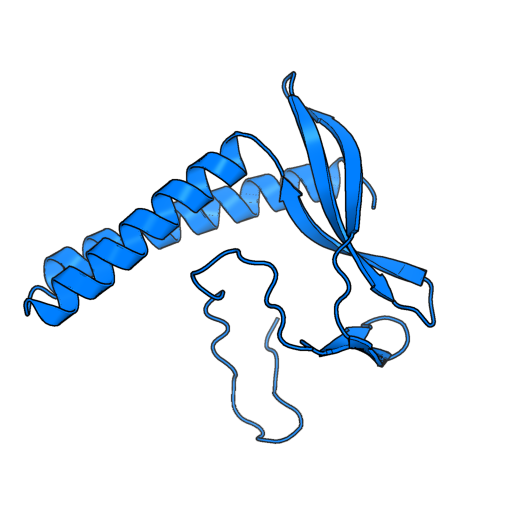 ? 7.661 -0.998 2.861 1.00 92.56 115 MET A C 1
ATOM 923 O O . MET A 1 115 ? 6.738 -1.104 3.668 1.00 92.56 115 MET A O 1
ATOM 927 N N . GLN A 1 116 ? 8.938 -1.013 3.243 1.00 93.31 116 GLN A N 1
ATOM 928 C CA . GLN A 1 116 ? 9.333 -1.054 4.649 1.00 93.31 116 GLN A CA 1
ATOM 929 C C . GLN A 1 116 ? 8.842 0.193 5.390 1.00 93.31 116 GLN A C 1
ATOM 931 O O . GLN A 1 116 ? 8.161 0.069 6.407 1.00 93.31 116 GLN A O 1
ATOM 936 N N . ARG A 1 117 ? 9.076 1.382 4.824 1.00 92.25 117 ARG A N 1
ATOM 937 C CA . ARG A 1 117 ? 8.592 2.646 5.395 1.00 92.25 117 ARG A CA 1
ATOM 938 C C . ARG A 1 117 ? 7.066 2.693 5.506 1.00 92.25 117 ARG A C 1
ATOM 940 O O . ARG A 1 117 ? 6.530 3.163 6.503 1.00 92.25 117 ARG A O 1
ATOM 947 N N . TYR A 1 118 ? 6.353 2.158 4.514 1.00 90.69 118 TYR A N 1
ATOM 948 C CA . TYR A 1 118 ? 4.896 2.030 4.571 1.00 90.69 118 TYR A CA 1
ATOM 949 C C . TYR A 1 118 ? 4.441 1.178 5.771 1.00 90.69 118 TYR A C 1
ATOM 951 O O . TYR A 1 118 ? 3.537 1.583 6.501 1.00 90.69 118 TYR A O 1
ATOM 959 N N . ARG A 1 119 ? 5.090 0.030 6.018 1.00 89.56 119 ARG A N 1
ATOM 960 C CA . ARG A 1 119 ? 4.774 -0.857 7.155 1.00 89.56 119 ARG A CA 1
ATOM 961 C C . ARG A 1 119 ? 5.056 -0.206 8.509 1.00 89.56 119 ARG A C 1
ATOM 963 O O . ARG A 1 119 ? 4.331 -0.460 9.467 1.00 89.56 119 ARG A O 1
ATOM 970 N N . GLU A 1 120 ? 6.093 0.620 8.600 1.00 92.50 120 GLU A N 1
ATOM 971 C CA . GLU A 1 120 ? 6.412 1.375 9.818 1.00 92.50 120 GLU A CA 1
ATOM 972 C C . GLU A 1 120 ? 5.311 2.390 10.146 1.00 92.50 120 GLU A C 1
ATOM 974 O O . GLU A 1 120 ? 4.805 2.397 11.269 1.00 92.50 120 GLU A O 1
ATOM 979 N N . ILE A 1 121 ? 4.867 3.162 9.147 1.00 89.75 121 ILE A N 1
ATOM 980 C CA . ILE A 1 121 ? 3.738 4.096 9.285 1.00 89.75 121 ILE A CA 1
ATOM 981 C C . ILE A 1 121 ? 2.468 3.340 9.683 1.00 89.75 121 ILE A C 1
ATOM 983 O O . ILE A 1 121 ? 1.760 3.743 10.602 1.00 89.75 121 ILE A O 1
ATOM 987 N N . GLU A 1 122 ? 2.181 2.219 9.021 1.00 88.75 122 GLU A N 1
ATOM 988 C CA . GLU A 1 122 ? 1.028 1.381 9.341 1.00 88.75 122 GLU A CA 1
ATOM 989 C C . GLU A 1 122 ? 1.067 0.880 10.791 1.00 88.75 122 GLU A C 1
ATOM 991 O O . GLU A 1 122 ? 0.051 0.934 11.485 1.00 88.75 122 GLU A O 1
ATOM 996 N N . LYS A 1 123 ? 2.226 0.410 11.267 1.00 90.12 123 LYS A N 1
ATOM 997 C CA . LYS A 1 123 ? 2.403 -0.050 12.650 1.00 90.12 123 LYS A CA 1
ATOM 998 C C . LYS A 1 123 ? 2.172 1.085 13.645 1.00 90.12 123 LYS A C 1
ATOM 1000 O O . LYS A 1 123 ? 1.483 0.889 14.643 1.00 90.12 123 LYS A O 1
ATOM 1005 N N . GLU A 1 124 ? 2.714 2.267 13.368 1.00 91.06 124 GLU A N 1
ATOM 1006 C CA . GLU A 1 124 ? 2.540 3.435 14.227 1.00 91.06 124 GLU A CA 1
ATOM 1007 C C . GLU A 1 124 ? 1.068 3.863 14.317 1.00 91.06 124 GLU A C 1
ATOM 1009 O O . GLU A 1 124 ? 0.547 4.090 15.411 1.00 91.06 124 GLU A O 1
ATOM 1014 N N . LEU A 1 125 ? 0.369 3.907 13.181 1.00 89.81 125 LEU A N 1
ATOM 1015 C CA . LEU A 1 125 ? -1.040 4.288 13.139 1.00 89.81 125 LEU A CA 1
ATOM 1016 C C . LEU A 1 125 ? -1.947 3.240 13.793 1.00 89.81 125 LEU A C 1
ATOM 1018 O O . LEU A 1 125 ? -2.846 3.626 14.537 1.00 89.81 125 LEU A O 1
ATOM 1022 N N . LYS A 1 126 ? -1.679 1.939 13.605 1.00 87.31 126 LYS A N 1
ATOM 1023 C CA . LYS A 1 126 ? -2.406 0.849 14.287 1.00 87.31 126 LYS A CA 1
ATOM 1024 C C . LYS A 1 126 ? -2.271 0.906 15.806 1.00 87.31 126 LYS A C 1
ATOM 1026 O O . LYS A 1 126 ? -3.231 0.616 16.508 1.00 87.31 126 LYS A O 1
ATOM 1031 N N . ASN A 1 127 ? -1.097 1.279 16.312 1.00 88.38 127 ASN A N 1
ATOM 1032 C CA . ASN A 1 127 ? -0.879 1.413 17.752 1.00 88.38 127 ASN A CA 1
ATOM 1033 C C . ASN A 1 127 ? -1.613 2.624 18.340 1.00 88.38 127 ASN A C 1
ATOM 1035 O O . ASN A 1 127 ? -1.928 2.635 19.527 1.00 88.38 127 ASN A O 1
ATOM 1039 N N . ARG A 1 128 ? -1.852 3.659 17.527 1.00 89.38 128 ARG A N 1
ATOM 1040 C CA . ARG A 1 128 ? -2.414 4.930 17.992 1.00 89.38 128 ARG A CA 1
ATOM 1041 C C . ARG A 1 128 ? -3.924 5.033 17.815 1.00 89.38 128 ARG A C 1
ATOM 1043 O O . ARG A 1 128 ? -4.584 5.672 18.630 1.00 89.38 128 ARG A O 1
ATOM 1050 N N . PHE A 1 129 ? -4.463 4.448 16.752 1.00 86.38 129 PHE A N 1
ATOM 1051 C CA . PHE A 1 129 ? -5.876 4.527 16.413 1.00 86.38 129 PHE A CA 1
ATOM 1052 C C . PHE A 1 129 ? -6.482 3.127 16.389 1.00 86.38 129 PHE A C 1
ATOM 1054 O O . PHE A 1 129 ? -6.042 2.264 15.629 1.00 86.38 129 PHE A O 1
ATOM 1061 N N . SER A 1 130 ? -7.524 2.920 17.193 1.00 78.12 130 SER A N 1
ATOM 1062 C CA . SER A 1 130 ? -8.386 1.749 17.076 1.00 78.12 130 SER A CA 1
ATOM 1063 C C . SER A 1 130 ? -9.408 1.963 15.958 1.00 78.12 130 SER A C 1
ATOM 1065 O O . SER A 1 130 ? -9.915 3.071 15.753 1.00 78.12 130 SER A O 1
ATOM 1067 N N . LEU A 1 131 ? -9.684 0.897 15.209 1.00 72.06 131 LEU A N 1
ATOM 1068 C CA . LEU A 1 131 ? -10.643 0.874 14.103 1.00 72.06 131 LEU A CA 1
ATOM 1069 C C . LEU A 1 131 ? -11.916 0.128 14.491 1.00 72.06 131 LEU A C 1
ATOM 1071 O O . LEU A 1 131 ? -11.779 -0.993 15.023 1.00 72.06 131 LEU A O 1
#

Nearest PDB structures (foldseek):
  7d75-assembly2_D  TM=5.180E-01  e=1.208E+00  Dioscoreophyllum cumminsii
  2eko-assembly1_A  TM=3.842E-01  e=2.853E+00  Homo sapiens
  8oxl-assembly2_A  TM=4.503E-01  e=5.961E+00  Blumeria hordei DH14
  7vww-assembly3_E  TM=5.763E-01  e=9.162E+00  Dioscoreophyllum cumminsii

Foldseek 3Di:
DFDADPPPRDGDPPPDDLPPPPPPPQDWDADPPPRDIGGFDWDKDFFQDDPNDTKIFIWGADPPPRDIDTPDIDDPLLVVLSVLLSVLVVVLVVCVVVVNVVVSVVSVVVNVVSVVVRVVVVVVCVVVTDD

Radius of gyration: 17.14 Å; Cα contacts (8 Å, |Δi|>4): 145; chains: 1; bounding box: 42×44×40 Å

Sequence (131 aa):
MKFIDPKSGKEVDKHPDPDGKPSSSNEEVTCDKCFTTFAIRAQTKRVGMYKGEQIKAEYFECPSCMKRYPYLWLTNETRKLRAKNKEIQKLYGALIKAGKPSEALMEKAKFNQNMQRYREIEKELKNRFSL

Solvent-accessible surface area (backbone atoms only — not comparable to full-atom values): 7968 Å² total; per-residue (Å²): 135,89,63,70,42,92,89,73,78,44,79,65,82,82,71,77,76,82,74,83,59,86,68,94,55,86,50,66,45,65,38,94,85,75,64,52,71,43,65,71,56,80,42,78,44,80,72,50,76,55,98,93,36,76,33,32,34,33,27,31,62,41,92,87,78,67,52,60,43,83,77,42,70,49,41,76,64,49,51,52,45,51,54,52,42,46,52,39,52,53,50,28,56,49,26,52,76,67,73,34,58,71,64,24,50,53,39,50,50,54,43,52,54,48,52,51,54,48,52,52,53,52,52,54,48,58,76,73,43,87,117